Protein AF-A0A932YQT4-F1 (afdb_monomer_lite)

pLDDT: mean 88.15, std 13.04, range [39.62, 98.19]

Radius of gyration: 16.43 Å; chains: 1; bounding box: 42×43×43 Å

Foldseek 3Di:
DAEDEVLVLCVQLPPQPDPVSSVVSVVVCVVPHPYYQDQDPQLVVLLVVVCVVCPPLQPPADPSLSSVLSSLLVCQVVVDKDKALCVSNPDCVFKPFDDWDWDDDPVDIRIITITHGDPPDVVSVVVVVVDPDPPD

Secondary structure (DSSP, 8-state):
--EE-HHHHHHHHTT-SSHHHHHHHHHHHHHH--EE----HHHHHHHHHHHHHHGGGGTT--HHHHHHHHHHHHTGGGT--EEES-GGGS-TTTEEEEEEEEEEETTEEEEEEEEEE-S--HHHHHHHHHS-----

Structure (mmCIF, N/CA/C/O backbone):
data_AF-A0A932YQT4-F1
#
_entry.id   AF-A0A932YQT4-F1
#
loop_
_atom_site.group_PDB
_a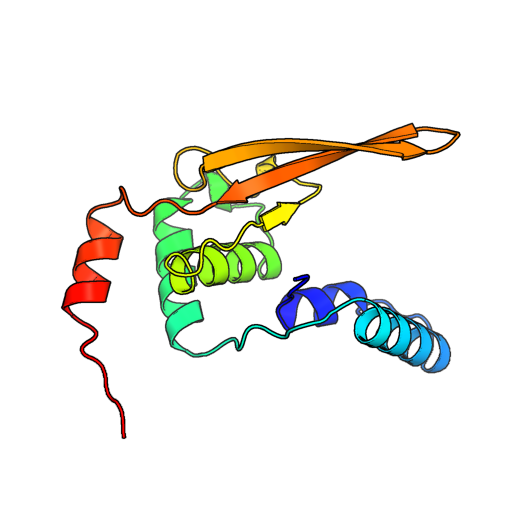tom_site.id
_atom_site.type_symbol
_atom_site.label_atom_id
_atom_site.label_alt_id
_atom_site.label_comp_id
_atom_site.label_asym_id
_atom_site.label_entity_id
_atom_site.label_seq_id
_atom_site.pdbx_PDB_ins_code
_atom_site.Cartn_x
_atom_site.Cartn_y
_atom_site.Cartn_z
_atom_site.occupancy
_atom_site.B_iso_or_equiv
_atom_site.auth_seq_id
_atom_site.auth_comp_id
_atom_site.auth_asym_id
_atom_site.auth_atom_id
_atom_site.pdbx_PDB_model_num
ATOM 1 N N . MET A 1 1 ? -11.708 -9.767 -5.129 1.00 87.06 1 MET A N 1
ATOM 2 C CA . MET A 1 1 ? -11.123 -10.161 -3.844 1.00 87.06 1 MET A CA 1
ATOM 3 C C . MET A 1 1 ? -10.432 -8.955 -3.235 1.00 87.06 1 MET A C 1
ATOM 5 O O . MET A 1 1 ? -9.668 -8.328 -3.964 1.00 87.06 1 MET A O 1
ATOM 9 N N . LEU A 1 2 ? -10.705 -8.598 -1.980 1.00 94.06 2 LEU A N 1
ATOM 10 C CA . LEU A 1 2 ? -10.005 -7.508 -1.291 1.00 94.06 2 LEU A CA 1
ATOM 11 C C . LEU A 1 2 ? -8.867 -8.067 -0.436 1.00 94.06 2 LEU A C 1
ATOM 13 O O . LEU A 1 2 ? -9.099 -8.876 0.462 1.00 94.06 2 LEU A O 1
ATOM 17 N N . ALA A 1 3 ? -7.647 -7.617 -0.715 1.00 95.25 3 ALA A N 1
ATOM 18 C CA . ALA A 1 3 ? -6.452 -8.036 -0.001 1.00 95.25 3 ALA A CA 1
ATOM 19 C C . ALA A 1 3 ? -5.743 -6.847 0.659 1.00 95.25 3 ALA A C 1
ATOM 21 O O . ALA A 1 3 ? -5.868 -5.712 0.198 1.00 95.25 3 ALA A O 1
ATOM 22 N N . THR A 1 4 ? -4.988 -7.116 1.721 1.00 95.88 4 THR A N 1
ATOM 23 C CA . THR A 1 4 ? -4.144 -6.126 2.409 1.00 95.88 4 THR A CA 1
ATOM 24 C C . THR A 1 4 ? -2.820 -6.750 2.846 1.00 95.88 4 THR A C 1
ATOM 26 O O . THR A 1 4 ? -2.664 -7.968 2.815 1.00 95.88 4 THR A O 1
ATOM 29 N N . ILE A 1 5 ? -1.890 -5.907 3.285 1.00 95.81 5 ILE A N 1
ATOM 30 C CA . ILE A 1 5 ? -0.662 -6.284 3.998 1.00 95.81 5 ILE A CA 1
ATOM 31 C C . ILE A 1 5 ? -0.756 -5.887 5.477 1.00 95.81 5 ILE A C 1
ATOM 33 O O . ILE A 1 5 ? -1.597 -5.050 5.838 1.00 95.81 5 ILE A O 1
ATOM 37 N N . ASP A 1 6 ? 0.113 -6.438 6.326 1.00 94.94 6 ASP A N 1
ATOM 38 C CA . ASP A 1 6 ? 0.111 -6.153 7.763 1.00 94.94 6 ASP A CA 1
ATOM 39 C C . ASP A 1 6 ? 0.523 -4.705 8.044 1.00 94.94 6 ASP A C 1
ATOM 41 O O . ASP A 1 6 ? -0.040 -4.081 8.946 1.00 94.94 6 ASP A O 1
ATOM 45 N N . ALA A 1 7 ? 1.420 -4.120 7.239 1.00 94.31 7 ALA A N 1
ATOM 46 C CA . ALA A 1 7 ? 1.810 -2.714 7.383 1.00 94.31 7 ALA A CA 1
ATOM 47 C C . ALA A 1 7 ? 0.609 -1.744 7.300 1.00 94.31 7 ALA A C 1
ATOM 49 O O . ALA A 1 7 ? 0.494 -0.822 8.112 1.00 94.31 7 ALA A O 1
ATOM 50 N N . VAL A 1 8 ? -0.339 -1.990 6.386 1.00 94.94 8 VAL A N 1
ATOM 51 C CA . VAL A 1 8 ? -1.570 -1.186 6.254 1.00 94.94 8 VAL A CA 1
ATOM 52 C C . VAL A 1 8 ? -2.482 -1.370 7.461 1.00 94.94 8 VAL A C 1
ATOM 54 O O . VAL A 1 8 ? -3.064 -0.404 7.957 1.00 94.94 8 VAL A O 1
ATOM 57 N N . ILE A 1 9 ? -2.597 -2.596 7.972 1.00 95.19 9 ILE A N 1
ATOM 58 C CA . ILE A 1 9 ? -3.397 -2.874 9.169 1.00 95.19 9 ILE A CA 1
ATOM 59 C C . ILE A 1 9 ? -2.788 -2.163 10.372 1.00 95.19 9 ILE A C 1
ATOM 61 O O . ILE A 1 9 ? -3.513 -1.512 11.124 1.00 95.19 9 ILE A O 1
ATOM 65 N N . LEU A 1 10 ? -1.467 -2.252 10.541 1.00 95.25 10 LEU A N 1
ATOM 66 C CA . LEU A 1 10 ? -0.733 -1.573 11.601 1.00 95.25 10 LEU A CA 1
ATOM 67 C C . LEU A 1 10 ? -0.990 -0.064 11.544 1.00 95.25 10 LEU A C 1
ATOM 69 O O . LEU A 1 10 ? -1.330 0.540 12.558 1.00 95.25 10 LEU A O 1
ATOM 73 N N . GLU A 1 11 ? -0.892 0.537 10.360 1.00 93.94 11 GLU A N 1
ATOM 74 C CA . GLU A 1 11 ? -1.205 1.946 10.140 1.00 93.94 11 GLU A CA 1
ATOM 75 C C . GLU A 1 11 ? -2.664 2.295 10.444 1.00 93.94 11 GLU A C 1
ATOM 77 O O . GLU A 1 11 ? -2.934 3.323 11.060 1.00 93.94 11 GLU A O 1
ATOM 82 N N . PHE A 1 12 ? -3.612 1.438 10.083 1.00 94.56 12 PHE A N 1
ATOM 83 C CA . PHE A 1 12 ? -5.018 1.671 10.383 1.00 94.56 12 PHE A CA 1
ATOM 84 C C . PHE A 1 12 ? -5.306 1.617 11.890 1.00 94.56 12 PHE A C 1
ATOM 86 O O . PHE A 1 12 ? -6.054 2.447 12.425 1.00 94.56 12 PHE A O 1
ATOM 93 N N . ILE A 1 13 ? -4.724 0.644 12.596 1.00 96.06 13 ILE A N 1
ATOM 94 C CA . ILE A 1 13 ? -4.969 0.444 14.027 1.00 96.06 13 ILE A CA 1
ATOM 95 C C . ILE A 1 13 ? -4.124 1.363 14.914 1.00 96.06 13 ILE A C 1
ATOM 97 O O . ILE A 1 13 ? -4.556 1.648 16.038 1.00 96.06 13 ILE A O 1
ATOM 101 N N . LYS A 1 14 ? -2.979 1.876 14.428 1.00 94.12 14 LYS A N 1
ATOM 102 C CA . LYS A 1 14 ? -2.154 2.835 15.181 1.00 94.12 14 LYS A CA 1
ATOM 103 C C . LYS A 1 14 ? -2.984 4.070 15.548 1.00 94.12 14 LYS A C 1
ATOM 105 O O . LYS A 1 14 ? -3.911 4.472 14.843 1.00 94.12 14 LYS A O 1
ATOM 110 N N . GLY A 1 15 ? -2.698 4.640 16.717 1.00 91.81 15 GLY A N 1
ATOM 111 C CA . GLY A 1 15 ? -3.457 5.774 17.254 1.00 91.81 15 GLY A CA 1
ATOM 112 C C . GLY A 1 15 ? -4.836 5.420 17.826 1.00 91.81 15 GLY A C 1
ATOM 113 O O . GLY A 1 15 ? -5.646 6.316 18.055 1.00 91.81 15 GLY A O 1
ATOM 114 N N . ALA A 1 16 ? -5.142 4.138 18.062 1.00 96.69 16 ALA A N 1
ATOM 115 C CA . ALA A 1 16 ? -6.304 3.768 18.867 1.00 96.69 16 ALA A CA 1
ATOM 116 C C . ALA A 1 16 ? -6.175 4.350 20.288 1.00 96.69 16 ALA A C 1
ATOM 118 O O . ALA A 1 16 ? -5.186 4.116 20.975 1.00 96.69 16 ALA A O 1
ATOM 119 N N . GLN A 1 17 ? -7.190 5.097 20.729 1.00 96.44 17 GLN A N 1
ATOM 120 C CA . GLN A 1 17 ? -7.183 5.801 22.021 1.00 96.44 17 GLN A CA 1
ATOM 121 C C . GLN A 1 17 ? -7.409 4.874 23.225 1.00 96.44 17 GLN A C 1
ATOM 123 O O . GLN A 1 17 ? -7.189 5.271 24.365 1.00 96.44 17 GLN A O 1
ATOM 128 N N . SER A 1 18 ? -7.881 3.648 22.986 1.00 97.75 18 SER A N 1
ATOM 129 C CA . SER A 1 18 ? -8.152 2.655 24.022 1.00 97.75 18 SER A CA 1
ATOM 130 C C . SER A 1 18 ? -8.055 1.234 23.468 1.00 97.75 18 SER A C 1
ATOM 132 O O . SER A 1 18 ? -8.140 1.008 22.257 1.00 97.75 18 SER A O 1
ATOM 134 N N . ASN A 1 19 ? -7.945 0.255 24.369 1.00 97.69 19 ASN A N 1
ATOM 135 C CA . ASN A 1 19 ? -7.985 -1.165 24.012 1.00 97.69 19 ASN A CA 1
ATOM 136 C C . ASN A 1 19 ? -9.317 -1.573 23.366 1.00 97.69 19 ASN A C 1
ATOM 138 O O . ASN A 1 19 ? -9.340 -2.454 22.510 1.00 97.69 19 ASN A O 1
ATOM 142 N N . GLU A 1 20 ? -10.424 -0.935 23.750 1.00 98.19 20 GLU A N 1
ATOM 143 C CA . GLU A 1 20 ? -11.731 -1.173 23.136 1.00 98.19 20 GLU A CA 1
ATOM 144 C C . GLU A 1 20 ? -11.753 -0.683 21.684 1.00 98.19 20 GLU A C 1
ATOM 146 O O . GLU A 1 20 ? -12.079 -1.456 20.784 1.00 98.19 20 GLU A O 1
ATOM 151 N N . LYS A 1 21 ? -11.269 0.540 21.420 1.00 97.56 21 LYS A N 1
ATOM 152 C CA . LYS A 1 21 ? -11.149 1.061 20.049 1.00 97.56 21 LYS A CA 1
ATOM 153 C C . LYS A 1 21 ? -10.184 0.249 19.195 1.00 97.56 21 LYS A C 1
ATOM 155 O O . LYS A 1 21 ? -10.435 0.055 18.008 1.00 97.56 21 LYS A O 1
ATOM 160 N N . LEU A 1 22 ? -9.106 -0.262 19.786 1.00 97.94 22 LEU A N 1
ATOM 161 C CA . LEU A 1 22 ? -8.197 -1.176 19.101 1.00 97.94 22 LEU A CA 1
ATOM 162 C C . LEU A 1 22 ? -8.917 -2.465 18.668 1.00 97.94 22 LEU A C 1
ATOM 164 O O . LEU A 1 22 ? -8.762 -2.891 17.525 1.00 97.94 22 LEU A O 1
ATOM 168 N N . LYS A 1 23 ? -9.727 -3.067 19.552 1.00 97.81 23 LYS A N 1
ATOM 169 C CA . LYS A 1 23 ? -10.528 -4.264 19.237 1.00 97.81 23 LYS A CA 1
ATOM 170 C C . LYS A 1 23 ? -11.569 -3.991 18.153 1.00 97.81 23 LYS A C 1
ATOM 172 O O . LYS A 1 23 ? -11.689 -4.789 17.229 1.00 97.81 23 LYS A O 1
ATOM 177 N N . GLU A 1 24 ? -12.281 -2.866 18.232 1.00 97.62 24 GLU A N 1
ATOM 178 C CA . GLU A 1 24 ? -13.240 -2.454 17.199 1.00 97.62 24 GLU A CA 1
ATOM 179 C C . GLU A 1 24 ? -12.570 -2.331 15.824 1.00 97.62 24 GLU A C 1
ATOM 181 O O . GLU A 1 24 ? -13.063 -2.893 14.847 1.00 97.62 24 GLU A O 1
ATOM 186 N N . LYS A 1 25 ? -11.419 -1.646 15.749 1.00 97.56 25 LYS A N 1
ATOM 187 C CA . LYS A 1 25 ? -10.670 -1.490 14.496 1.00 97.56 25 LYS A CA 1
ATOM 188 C C . LYS A 1 25 ? -10.201 -2.834 13.929 1.00 97.56 25 LYS A C 1
ATOM 190 O O . LYS A 1 25 ? -10.337 -3.052 12.731 1.00 97.56 25 LYS A O 1
ATOM 195 N N . LYS A 1 26 ? -9.681 -3.741 14.765 1.00 96.88 26 LYS A N 1
ATOM 196 C CA . LYS A 1 26 ? -9.279 -5.089 14.320 1.00 96.88 26 LYS A CA 1
ATOM 197 C C . LYS A 1 26 ? -10.461 -5.875 13.752 1.00 96.88 26 LYS A C 1
ATOM 199 O O . LYS A 1 26 ? -10.373 -6.376 12.637 1.00 96.88 26 LYS A O 1
ATOM 204 N N . LYS A 1 27 ? -11.589 -5.886 14.467 1.00 97.31 27 LYS A N 1
ATOM 205 C CA . LYS A 1 27 ? -12.815 -6.558 14.020 1.00 97.31 27 LYS A CA 1
ATOM 206 C C . LYS A 1 27 ? -13.326 -6.002 12.689 1.00 97.31 27 LYS A C 1
ATOM 208 O O . LYS A 1 27 ? -13.783 -6.760 11.846 1.00 97.31 27 LYS A O 1
ATOM 213 N N . PHE A 1 28 ? -13.242 -4.687 12.490 1.00 96.94 28 PHE A N 1
ATOM 214 C CA . PHE A 1 28 ? -13.615 -4.059 11.223 1.00 96.94 28 PHE A CA 1
ATOM 215 C C . PHE A 1 28 ? -12.753 -4.556 10.052 1.00 96.94 28 PHE A C 1
ATOM 217 O O . PHE A 1 28 ? -13.291 -4.870 8.994 1.00 96.94 28 PHE A O 1
ATOM 224 N N . VAL A 1 29 ? -11.434 -4.670 10.245 1.00 95.75 29 VAL A N 1
ATOM 225 C CA . VAL A 1 29 ? -10.517 -5.215 9.228 1.00 95.75 29 VAL A CA 1
ATOM 226 C C . VAL A 1 29 ? -10.889 -6.660 8.886 1.00 95.75 29 VAL A C 1
ATOM 228 O O . VAL A 1 29 ? -11.067 -6.975 7.714 1.00 95.75 29 VAL A O 1
ATOM 231 N N . GLU A 1 30 ? -11.084 -7.510 9.896 1.00 94.88 30 GLU A N 1
ATOM 232 C CA . GLU A 1 30 ? -11.451 -8.929 9.728 1.00 94.88 30 GLU A CA 1
ATOM 233 C C . GLU A 1 30 ? -12.783 -9.134 8.985 1.00 94.88 30 GLU A C 1
ATOM 235 O O . GLU A 1 30 ? -12.991 -10.168 8.360 1.00 94.88 30 GLU A O 1
ATOM 240 N N . GLN A 1 31 ? -13.699 -8.163 9.042 1.00 96.50 31 GLN A N 1
ATOM 241 C CA . GLN A 1 31 ? -14.994 -8.231 8.353 1.00 96.50 31 GLN A CA 1
ATOM 242 C C . GLN A 1 31 ? -14.929 -7.870 6.865 1.00 96.50 31 GLN A C 1
ATOM 244 O O . GLN A 1 31 ? -15.865 -8.177 6.130 1.00 96.50 31 GLN A O 1
ATOM 249 N N . ILE A 1 32 ? -13.883 -7.162 6.439 1.00 95.88 32 ILE A N 1
ATOM 250 C CA . ILE A 1 32 ? -13.798 -6.546 5.107 1.00 95.88 32 ILE A CA 1
ATOM 251 C C . ILE A 1 32 ? -12.700 -7.188 4.263 1.00 95.88 32 ILE A C 1
ATOM 253 O O . ILE A 1 32 ? -12.854 -7.324 3.051 1.00 95.88 32 ILE A O 1
ATOM 257 N N . ILE A 1 33 ? -11.583 -7.549 4.889 1.00 95.81 33 ILE A N 1
ATOM 258 C CA . ILE A 1 33 ? -10.430 -8.127 4.211 1.00 95.81 33 ILE A CA 1
ATOM 259 C C . ILE A 1 33 ? -10.660 -9.618 3.991 1.00 95.81 33 ILE A C 1
ATOM 261 O O . ILE A 1 33 ? -10.901 -10.371 4.929 1.00 95.81 33 ILE A O 1
ATOM 265 N N . GLU A 1 34 ? -10.535 -10.048 2.739 1.00 95.69 34 GLU A N 1
ATOM 266 C CA . GLU A 1 34 ? -10.721 -11.445 2.341 1.00 95.69 34 GLU A CA 1
ATOM 267 C C . GLU A 1 34 ? -9.389 -12.204 2.272 1.00 95.69 34 GLU A C 1
ATOM 269 O O . GLU A 1 34 ? -9.368 -13.431 2.330 1.00 95.69 34 GLU A O 1
ATOM 274 N N . SER A 1 35 ? -8.267 -11.492 2.123 1.00 94.50 35 SER A N 1
ATOM 275 C CA . SER A 1 35 ? -6.943 -12.097 1.982 1.00 94.50 35 SER A CA 1
ATOM 276 C C . SER A 1 35 ? -5.830 -11.215 2.551 1.00 94.50 35 SER A C 1
ATOM 278 O O . SER A 1 35 ? -5.875 -9.988 2.465 1.00 94.50 35 SER A O 1
ATOM 280 N N . TYR A 1 36 ? -4.803 -11.858 3.100 1.00 94.50 36 TYR A N 1
ATOM 281 C CA . TYR A 1 36 ? -3.605 -11.211 3.626 1.00 94.50 36 TYR A CA 1
ATOM 282 C C . TYR A 1 36 ? -2.428 -11.5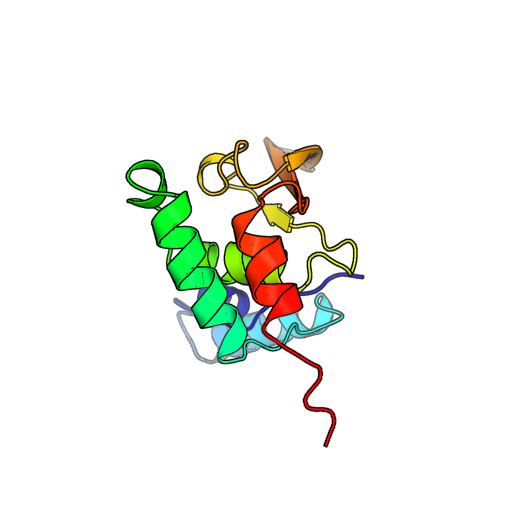82 2.729 1.00 94.50 36 TYR A C 1
ATOM 284 O O . TYR A 1 36 ? -2.128 -12.763 2.540 1.00 94.50 36 TYR A O 1
ATOM 292 N N . LEU A 1 37 ? -1.776 -10.578 2.152 1.00 94.12 37 LEU A N 1
ATOM 293 C CA . LEU A 1 37 ? -0.567 -10.762 1.361 1.00 94.12 37 LEU A CA 1
ATOM 294 C C . LEU A 1 37 ? 0.619 -10.846 2.317 1.00 94.12 37 LEU A C 1
ATOM 296 O O . LEU A 1 37 ? 0.869 -9.920 3.084 1.00 94.12 37 LEU A O 1
ATOM 300 N N . HIS A 1 38 ? 1.341 -11.964 2.277 1.00 89.62 38 HIS A N 1
ATOM 301 C CA . HIS A 1 38 ? 2.463 -12.181 3.179 1.00 89.62 38 HIS A CA 1
ATOM 302 C C . HIS A 1 38 ? 3.650 -11.288 2.801 1.00 89.62 38 HIS A C 1
ATOM 304 O O . HIS A 1 38 ? 4.094 -11.311 1.650 1.00 89.62 38 HIS A O 1
ATOM 310 N N . GLU A 1 39 ? 4.155 -10.536 3.781 1.00 86.25 39 GLU A N 1
ATOM 311 C CA . GLU A 1 39 ? 5.333 -9.673 3.685 1.00 86.25 39 GLU A CA 1
ATOM 312 C C . GLU A 1 39 ? 6.601 -10.457 4.059 1.00 86.25 39 GLU A C 1
ATOM 314 O O . GLU A 1 39 ? 6.976 -10.546 5.228 1.00 86.25 39 GLU A O 1
ATOM 319 N N . ASP A 1 40 ? 7.270 -11.055 3.069 1.00 87.81 40 ASP A N 1
ATOM 320 C CA . ASP A 1 40 ? 8.533 -11.771 3.279 1.00 87.81 40 ASP A CA 1
ATOM 321 C C . ASP A 1 40 ? 9.772 -10.896 2.982 1.00 87.81 40 ASP A C 1
ATOM 323 O O . ASP A 1 40 ? 9.693 -9.747 2.540 1.00 87.81 40 ASP A O 1
ATOM 327 N N . ARG A 1 41 ? 10.973 -11.450 3.205 1.00 89.00 41 ARG A N 1
ATOM 328 C CA . ARG A 1 41 ? 12.244 -10.748 2.928 1.00 89.00 41 ARG A CA 1
ATOM 329 C C . ARG A 1 41 ? 12.404 -10.329 1.460 1.00 89.00 41 ARG A C 1
ATOM 331 O O . ARG A 1 41 ? 13.172 -9.405 1.178 1.00 89.00 41 ARG A O 1
ATOM 338 N N . LYS A 1 42 ? 11.719 -10.988 0.521 1.00 90.56 42 LYS A N 1
ATOM 339 C CA . LYS A 1 42 ? 11.793 -10.639 -0.900 1.00 90.56 42 LYS A CA 1
ATOM 340 C C . LYS A 1 42 ? 11.063 -9.329 -1.154 1.00 90.56 42 LYS A C 1
ATOM 342 O O . LYS A 1 42 ? 11.607 -8.498 -1.874 1.00 90.56 42 LYS A O 1
ATOM 347 N N . ILE A 1 43 ? 9.926 -9.080 -0.501 1.00 93.50 43 ILE A N 1
ATOM 348 C CA . ILE A 1 43 ? 9.234 -7.782 -0.597 1.00 93.50 43 ILE A CA 1
ATOM 349 C C . ILE A 1 43 ? 10.149 -6.638 -0.156 1.00 93.50 43 ILE A C 1
ATOM 351 O O . ILE A 1 43 ? 10.230 -5.627 -0.845 1.00 93.50 43 ILE A O 1
ATOM 355 N N . PHE A 1 44 ? 10.941 -6.810 0.904 1.00 92.75 44 PHE A N 1
ATOM 356 C CA . PHE A 1 44 ? 11.915 -5.783 1.298 1.00 92.75 44 PHE A CA 1
ATOM 357 C C . PHE A 1 44 ? 13.010 -5.555 0.248 1.00 92.75 44 PHE A C 1
ATOM 359 O O . PHE A 1 44 ? 13.447 -4.424 0.058 1.00 92.75 44 PHE A O 1
ATOM 366 N N . SER A 1 45 ? 13.413 -6.591 -0.492 1.00 92.75 45 SER A N 1
ATOM 367 C CA . SER A 1 45 ? 14.342 -6.429 -1.621 1.00 92.75 45 SER A CA 1
ATOM 368 C C . SER A 1 45 ? 13.718 -5.597 -2.748 1.00 92.75 45 SER A C 1
ATOM 370 O O . SER A 1 45 ? 14.391 -4.752 -3.335 1.00 92.75 45 SER A O 1
ATOM 372 N N . TYR A 1 46 ? 12.421 -5.779 -3.010 1.00 92.75 46 TYR A N 1
ATOM 373 C CA . TYR A 1 46 ? 11.660 -4.914 -3.913 1.00 92.75 46 TYR A CA 1
ATOM 374 C C . TYR A 1 46 ? 11.505 -3.490 -3.366 1.00 92.75 46 TYR A C 1
ATOM 376 O O . TYR A 1 46 ? 11.577 -2.545 -4.143 1.00 92.75 46 TYR A O 1
ATOM 384 N N . ALA A 1 47 ? 11.364 -3.309 -2.050 1.00 92.94 47 ALA A N 1
ATOM 385 C CA . ALA A 1 47 ? 11.278 -1.986 -1.433 1.00 92.94 47 ALA A CA 1
ATOM 386 C C . ALA A 1 47 ? 12.577 -1.186 -1.601 1.00 92.94 47 ALA A C 1
ATOM 388 O O . ALA A 1 47 ? 12.519 -0.017 -1.971 1.00 92.94 47 ALA A O 1
ATOM 389 N N . PHE A 1 48 ? 13.748 -1.808 -1.419 1.00 91.75 48 PHE A N 1
ATOM 390 C CA . PHE A 1 48 ? 15.030 -1.142 -1.689 1.00 91.75 48 PHE A CA 1
ATOM 391 C C . PHE A 1 48 ? 15.164 -0.718 -3.155 1.00 91.75 48 PHE A C 1
ATOM 393 O O . PHE A 1 48 ? 15.548 0.415 -3.429 1.00 91.75 48 PHE A O 1
ATOM 400 N N . LYS A 1 49 ? 14.758 -1.575 -4.097 1.00 90.50 49 LYS A N 1
ATOM 401 C CA . LYS A 1 49 ? 14.698 -1.200 -5.518 1.00 90.50 49 LYS A CA 1
ATOM 402 C C . LYS A 1 49 ? 13.723 -0.061 -5.771 1.00 90.50 49 LYS A C 1
ATOM 404 O O . LYS A 1 49 ? 14.007 0.841 -6.547 1.00 90.50 49 LYS A O 1
ATOM 409 N N . LEU A 1 50 ? 12.572 -0.083 -5.107 1.00 92.06 50 LEU A N 1
ATOM 410 C CA . LEU A 1 50 ? 11.584 0.972 -5.252 1.00 92.06 50 LEU A CA 1
ATOM 411 C C . LEU A 1 50 ? 12.136 2.317 -4.773 1.00 92.06 50 LEU A C 1
ATOM 413 O O . LEU A 1 50 ? 11.887 3.323 -5.425 1.00 92.06 50 LEU A O 1
ATOM 417 N N . VAL A 1 51 ? 12.946 2.336 -3.709 1.00 91.44 51 VAL A N 1
ATOM 418 C CA . VAL A 1 51 ? 13.683 3.533 -3.270 1.00 91.44 51 VAL A CA 1
ATOM 419 C C . VAL A 1 51 ? 14.636 4.031 -4.364 1.00 91.44 51 VAL A C 1
ATOM 421 O O . VAL A 1 51 ? 14.643 5.224 -4.669 1.00 91.44 51 VAL A O 1
ATOM 424 N N . GLU A 1 52 ? 15.391 3.135 -5.007 1.00 90.50 52 GLU A N 1
ATOM 425 C CA . GLU A 1 52 ? 16.283 3.485 -6.127 1.00 90.50 52 GLU A CA 1
ATOM 426 C C . GLU A 1 52 ? 15.519 4.031 -7.343 1.00 90.50 52 GLU A C 1
ATOM 428 O O . GLU A 1 52 ? 15.996 4.943 -8.024 1.00 90.50 52 GLU A O 1
ATOM 433 N N . MET A 1 53 ? 14.323 3.497 -7.606 1.00 90.44 53 MET A N 1
ATOM 434 C CA . MET A 1 53 ? 13.457 3.922 -8.706 1.00 90.44 53 MET A CA 1
ATOM 435 C C . MET A 1 53 ? 12.756 5.255 -8.414 1.00 90.44 53 MET A C 1
ATOM 437 O O . MET A 1 53 ? 12.669 6.098 -9.305 1.00 90.44 53 MET A O 1
ATOM 441 N N . TYR A 1 54 ? 12.279 5.456 -7.182 1.00 90.38 54 TYR A N 1
ATOM 442 C CA . TYR A 1 54 ? 11.583 6.670 -6.744 1.00 90.38 54 TYR A CA 1
ATOM 443 C C . TYR A 1 54 ? 12.518 7.881 -6.707 1.00 90.38 54 TYR A C 1
ATOM 445 O O . TYR A 1 54 ? 12.096 8.991 -7.029 1.00 90.38 54 TYR A O 1
ATOM 453 N N . LYS A 1 55 ? 13.794 7.692 -6.339 1.00 86.62 55 LYS A N 1
ATOM 454 C CA . LYS A 1 55 ? 14.774 8.785 -6.202 1.00 86.62 55 LYS A CA 1
ATOM 455 C C . LYS A 1 55 ? 14.184 9.947 -5.380 1.00 86.62 55 LYS A C 1
ATOM 457 O O . LYS A 1 55 ? 13.608 9.725 -4.317 1.00 86.62 55 LYS A O 1
ATOM 462 N N . GLU A 1 56 ? 14.298 11.179 -5.877 1.00 81.25 56 GLU A N 1
ATOM 463 C CA . GLU A 1 56 ? 13.771 12.389 -5.232 1.00 81.25 56 GLU A CA 1
ATOM 464 C C . GLU A 1 56 ? 12.243 12.367 -5.052 1.00 81.25 56 GLU A C 1
ATOM 466 O O . GLU A 1 56 ? 11.738 12.940 -4.085 1.00 81.25 56 GLU A O 1
ATOM 471 N N . GLU A 1 57 ? 11.497 11.672 -5.920 1.00 80.94 57 GLU A N 1
ATOM 472 C CA . GLU A 1 57 ? 10.032 11.559 -5.813 1.00 80.94 57 GLU A CA 1
ATOM 473 C C . GLU A 1 57 ? 9.609 10.751 -4.574 1.00 80.94 57 GLU A C 1
ATOM 475 O O . GLU A 1 57 ? 8.495 10.900 -4.080 1.00 80.94 57 GLU A O 1
ATOM 480 N N . GLY A 1 58 ? 10.515 9.943 -4.010 1.00 80.88 58 GLY A N 1
ATOM 481 C CA . GLY A 1 58 ? 10.243 9.113 -2.837 1.00 80.88 58 GLY A CA 1
ATOM 482 C C . GLY A 1 58 ? 10.404 9.797 -1.486 1.00 80.88 58 GLY A C 1
ATOM 483 O O . GLY A 1 58 ? 10.104 9.183 -0.465 1.00 80.88 58 GLY A O 1
ATOM 484 N N . LYS A 1 59 ? 10.871 11.050 -1.437 1.00 82.94 59 LYS A N 1
ATOM 485 C CA . LYS A 1 59 ? 11.270 11.707 -0.179 1.00 82.94 59 LYS A CA 1
ATOM 486 C C . LYS A 1 59 ? 10.151 11.795 0.868 1.00 82.94 59 LYS A C 1
ATOM 488 O O . LYS A 1 59 ? 10.434 11.763 2.064 1.00 82.94 59 LYS A O 1
ATOM 493 N N . SER A 1 60 ? 8.904 11.954 0.434 1.00 86.50 60 SER A N 1
ATOM 494 C CA . SER A 1 60 ? 7.731 12.093 1.310 1.00 86.50 60 SER A CA 1
ATOM 495 C C . SER A 1 60 ? 6.906 10.816 1.452 1.00 86.50 60 SER A C 1
ATOM 497 O O . SER A 1 60 ? 5.907 10.825 2.168 1.00 86.50 60 SER A O 1
ATOM 499 N N . VAL A 1 61 ? 7.295 9.738 0.771 1.00 90.69 61 VAL A N 1
ATOM 500 C CA . VAL A 1 61 ? 6.520 8.498 0.722 1.00 90.69 61 VAL A CA 1
ATOM 501 C C . VAL A 1 61 ? 6.673 7.762 2.048 1.00 90.69 61 VAL A C 1
ATOM 503 O O . VAL A 1 61 ? 7.777 7.621 2.582 1.00 90.69 61 VAL A O 1
ATOM 506 N N . SER A 1 62 ? 5.553 7.316 2.617 1.00 92.62 62 SER A N 1
ATOM 507 C CA . SER A 1 62 ? 5.578 6.603 3.889 1.00 92.62 62 SER A CA 1
ATOM 508 C C . SER A 1 62 ? 6.222 5.221 3.734 1.00 92.62 62 SER A C 1
ATOM 510 O O . SER A 1 62 ? 6.205 4.618 2.661 1.00 92.62 62 SER A O 1
ATOM 512 N N . MET A 1 63 ? 6.762 4.668 4.826 1.00 92.31 63 MET A N 1
ATOM 513 C CA . MET A 1 63 ? 7.276 3.293 4.804 1.00 92.31 63 MET A CA 1
ATOM 514 C C . MET A 1 63 ? 6.179 2.290 4.405 1.00 92.31 63 MET A C 1
ATOM 516 O O . MET A 1 63 ? 6.455 1.350 3.666 1.00 92.31 63 MET A O 1
ATOM 520 N N . THR A 1 64 ? 4.931 2.507 4.841 1.00 94.19 64 THR A N 1
ATOM 521 C CA . THR A 1 64 ? 3.789 1.669 4.445 1.00 94.19 64 THR A CA 1
ATOM 522 C C . THR A 1 64 ? 3.578 1.701 2.934 1.00 94.19 64 THR A C 1
ATOM 524 O O . THR A 1 64 ? 3.392 0.650 2.326 1.00 94.19 64 THR A O 1
ATOM 527 N N . ASP A 1 65 ? 3.650 2.883 2.316 1.00 94.00 65 ASP A N 1
ATOM 528 C CA . ASP A 1 65 ? 3.455 3.046 0.872 1.00 94.00 65 ASP A CA 1
ATOM 529 C C . ASP A 1 65 ? 4.608 2.433 0.066 1.00 94.00 65 ASP A C 1
ATOM 531 O O . ASP A 1 65 ? 4.366 1.805 -0.967 1.00 94.00 65 ASP A O 1
ATOM 535 N N . PHE A 1 66 ? 5.847 2.503 0.571 1.00 93.44 66 PHE A N 1
ATOM 536 C CA . PHE A 1 66 ? 6.974 1.765 -0.012 1.00 93.44 66 PHE A CA 1
ATOM 537 C C . PHE A 1 66 ? 6.745 0.253 0.020 1.00 93.44 66 PHE A C 1
ATOM 539 O O . PHE A 1 66 ? 6.966 -0.422 -0.986 1.00 93.44 66 PHE A O 1
ATOM 546 N N . ILE A 1 67 ? 6.281 -0.290 1.149 1.00 95.38 67 ILE A N 1
ATOM 547 C CA . ILE A 1 67 ? 6.017 -1.728 1.260 1.00 95.38 67 ILE A CA 1
ATOM 548 C C . ILE A 1 67 ? 4.815 -2.131 0.391 1.00 95.38 67 ILE A C 1
ATOM 550 O O . ILE A 1 67 ? 4.856 -3.178 -0.256 1.00 95.38 67 ILE A O 1
ATOM 554 N N . LEU A 1 68 ? 3.782 -1.289 0.283 1.00 95.62 68 LEU A N 1
ATOM 555 C CA . LEU A 1 68 ? 2.661 -1.488 -0.642 1.00 95.62 68 LEU A CA 1
ATOM 556 C C . LEU A 1 68 ? 3.122 -1.532 -2.101 1.00 95.62 68 LEU A C 1
ATOM 558 O O . LEU A 1 68 ? 2.769 -2.462 -2.829 1.00 95.62 68 LEU A O 1
ATOM 562 N N . GLY A 1 69 ? 3.929 -0.558 -2.526 1.00 95.31 69 GLY A N 1
ATOM 563 C CA . GLY A 1 69 ? 4.491 -0.520 -3.874 1.00 95.31 69 GLY A CA 1
ATOM 564 C C . GLY A 1 69 ? 5.361 -1.745 -4.158 1.00 95.31 69 GLY A C 1
ATOM 565 O O . GLY A 1 69 ? 5.200 -2.396 -5.189 1.00 95.31 69 GLY A O 1
ATOM 566 N N . ALA A 1 70 ? 6.215 -2.128 -3.208 1.00 95.50 70 ALA A N 1
ATOM 567 C CA . ALA A 1 70 ? 7.051 -3.321 -3.305 1.00 95.50 70 ALA A CA 1
ATOM 568 C C . ALA A 1 70 ? 6.231 -4.618 -3.372 1.00 95.50 70 ALA A C 1
ATOM 570 O O . ALA A 1 70 ? 6.546 -5.517 -4.150 1.00 95.50 70 ALA A O 1
ATOM 571 N N . THR A 1 71 ? 5.143 -4.703 -2.607 1.00 95.81 71 THR A N 1
ATOM 572 C CA . THR A 1 71 ? 4.194 -5.823 -2.647 1.00 95.81 71 THR A CA 1
ATOM 573 C C . THR A 1 71 ? 3.523 -5.914 -4.016 1.00 95.81 71 THR A C 1
ATOM 575 O O . THR A 1 71 ? 3.415 -7.003 -4.581 1.00 95.81 71 THR A O 1
ATOM 578 N N . LEU A 1 72 ? 3.126 -4.774 -4.593 1.00 94.88 72 LEU A N 1
ATOM 579 C CA . LEU A 1 72 ? 2.546 -4.709 -5.933 1.00 94.88 72 LEU A CA 1
ATOM 580 C C . LEU A 1 72 ? 3.544 -5.155 -7.012 1.00 94.88 72 LEU A C 1
ATOM 582 O O . LEU A 1 72 ? 3.160 -5.861 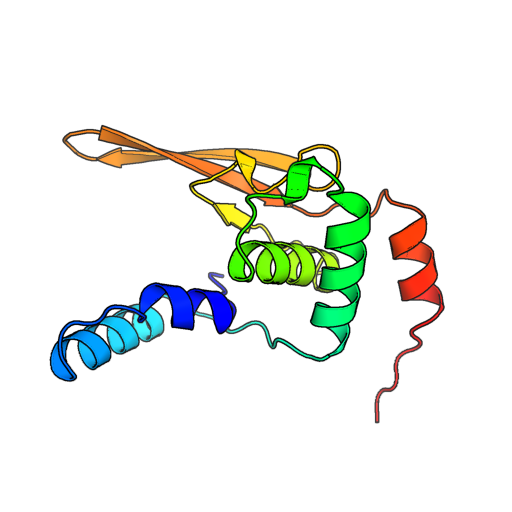-7.944 1.00 94.88 72 LEU A O 1
ATOM 586 N N . MET A 1 73 ? 4.823 -4.798 -6.865 1.00 93.81 73 MET A N 1
ATOM 587 C CA . MET A 1 73 ? 5.895 -5.293 -7.733 1.00 93.81 73 MET A CA 1
ATOM 588 C C . MET A 1 73 ? 6.124 -6.797 -7.564 1.00 93.81 73 MET A C 1
ATOM 590 O O . MET A 1 73 ? 6.280 -7.502 -8.556 1.00 93.81 73 MET A O 1
ATOM 594 N N . TYR A 1 74 ? 6.129 -7.311 -6.335 1.00 93.44 74 TYR A N 1
ATOM 595 C CA . TYR A 1 74 ? 6.381 -8.727 -6.068 1.00 93.44 74 TYR A CA 1
ATOM 596 C C . TYR A 1 74 ? 5.265 -9.626 -6.623 1.00 93.44 74 TYR A C 1
ATOM 598 O O . TYR A 1 74 ? 5.537 -10.594 -7.331 1.00 93.44 74 TYR A O 1
ATOM 606 N N . TYR A 1 75 ? 4.001 -9.264 -6.389 1.00 92.12 75 TYR A N 1
ATOM 607 C CA . TYR A 1 75 ? 2.829 -10.025 -6.842 1.00 92.12 75 TYR A CA 1
ATOM 608 C C . TYR A 1 75 ? 2.304 -9.599 -8.226 1.00 92.12 75 TYR A C 1
ATOM 610 O O . TYR A 1 75 ? 1.145 -9.850 -8.559 1.00 92.12 75 TYR A O 1
ATOM 618 N N . HIS A 1 76 ? 3.128 -8.966 -9.064 1.00 89.50 76 HIS A N 1
ATOM 619 C CA . HIS A 1 76 ? 2.685 -8.395 -10.343 1.00 89.50 76 HIS A CA 1
ATOM 620 C C . HIS A 1 76 ? 2.048 -9.413 -11.305 1.00 89.50 76 HIS A C 1
ATOM 622 O O . HIS A 1 76 ? 1.151 -9.068 -12.074 1.00 89.50 76 HIS A O 1
ATOM 628 N N . LYS A 1 77 ? 2.452 -10.688 -11.230 1.00 87.69 77 LYS A N 1
ATOM 629 C CA . LYS A 1 77 ? 1.895 -11.784 -12.047 1.00 87.69 77 LYS A CA 1
ATOM 630 C C . LYS A 1 77 ? 0.454 -12.147 -11.674 1.00 87.69 77 LYS A C 1
ATOM 632 O O . LYS A 1 77 ? -0.219 -12.830 -12.439 1.00 87.69 77 LYS A O 1
ATOM 637 N N . ASN A 1 78 ? -0.043 -11.665 -10.535 1.00 87.12 78 ASN A N 1
ATOM 638 C CA . ASN A 1 78 ? -1.365 -11.996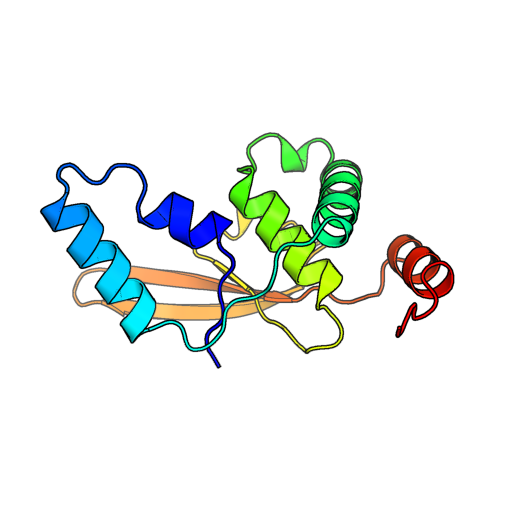 -10.007 1.00 87.12 78 ASN A CA 1
ATOM 639 C C . ASN A 1 78 ? -2.442 -10.973 -10.412 1.00 87.12 78 ASN A C 1
ATOM 641 O O . ASN A 1 78 ? -3.546 -11.017 -9.872 1.00 87.12 78 ASN A O 1
ATOM 645 N N . ASN A 1 79 ? -2.144 -10.050 -11.340 1.00 87.69 79 ASN A N 1
ATOM 646 C CA . ASN A 1 79 ? -3.038 -8.952 -11.738 1.00 87.69 79 ASN A CA 1
ATOM 647 C C . ASN A 1 79 ? -3.531 -8.116 -10.542 1.00 87.69 79 ASN A C 1
ATOM 649 O O . ASN A 1 79 ? -4.676 -7.660 -10.514 1.00 87.69 79 ASN A O 1
ATOM 653 N N . LEU A 1 80 ? -2.673 -7.944 -9.532 1.00 93.62 80 LEU A N 1
ATOM 654 C CA . LEU A 1 80 ? -2.999 -7.171 -8.343 1.00 93.62 80 LEU A CA 1
ATOM 655 C C . LEU A 1 80 ? -3.178 -5.692 -8.718 1.00 93.62 80 LEU A C 1
ATOM 657 O O . LEU A 1 80 ? -2.394 -5.130 -9.486 1.00 93.62 80 LEU A O 1
ATOM 661 N N . LEU A 1 81 ? -4.220 -5.072 -8.167 1.00 95.69 81 LEU A N 1
ATOM 662 C CA . LEU A 1 81 ? -4.504 -3.651 -8.324 1.00 95.69 81 LEU A CA 1
ATOM 663 C C . LEU A 1 81 ? -4.425 -2.971 -6.962 1.00 95.69 81 LEU A C 1
ATOM 665 O O . LEU A 1 81 ? -5.025 -3.434 -5.993 1.00 95.69 81 LEU A O 1
ATOM 669 N N . LEU A 1 82 ? -3.715 -1.852 -6.907 1.00 96.44 82 LEU A N 1
ATOM 670 C CA . LEU A 1 82 ? -3.666 -0.976 -5.748 1.00 96.44 82 LEU A CA 1
ATOM 671 C C . LEU A 1 82 ? -4.785 0.059 -5.843 1.00 96.44 82 LEU A C 1
ATOM 673 O O . LEU A 1 82 ? -4.909 0.746 -6.854 1.00 96.44 82 LEU A O 1
ATOM 677 N N . LEU A 1 83 ? -5.557 0.209 -4.770 1.00 96.19 83 LEU A N 1
ATOM 678 C CA . LEU A 1 83 ? -6.532 1.281 -4.596 1.00 96.19 83 LEU A CA 1
ATOM 679 C C . LEU A 1 83 ? -5.998 2.268 -3.551 1.00 96.19 83 LEU A C 1
ATOM 681 O O . LEU A 1 83 ? -5.812 1.888 -2.398 1.00 96.19 83 LEU A O 1
ATOM 685 N N . THR A 1 84 ? -5.781 3.529 -3.925 1.00 95.25 84 THR A N 1
ATOM 686 C CA . THR A 1 84 ? -5.238 4.551 -3.011 1.00 95.25 84 THR A CA 1
ATOM 687 C C . THR A 1 84 ? -5.966 5.887 -3.134 1.00 95.25 84 THR A C 1
ATOM 689 O O . THR A 1 84 ? -6.417 6.269 -4.213 1.00 95.25 84 THR A O 1
ATOM 692 N N . LYS A 1 85 ? -6.071 6.617 -2.017 1.00 93.62 85 LYS A N 1
ATOM 693 C CA . LYS A 1 85 ? -6.513 8.024 -1.997 1.00 93.62 85 LYS A CA 1
ATOM 694 C C . LYS A 1 85 ? -5.386 9.009 -2.304 1.00 93.62 85 LYS A C 1
ATOM 696 O O . LYS A 1 85 ? -5.681 10.160 -2.608 1.00 93.62 85 LYS A O 1
ATOM 701 N N . ASN A 1 86 ? -4.133 8.559 -2.236 1.00 92.38 86 ASN A N 1
ATOM 702 C CA . ASN A 1 86 ? -2.943 9.385 -2.403 1.00 92.38 86 ASN A CA 1
ATOM 703 C C . ASN A 1 86 ? -2.204 8.969 -3.686 1.00 92.38 86 ASN A C 1
ATOM 705 O O . ASN A 1 86 ? -1.188 8.279 -3.630 1.00 92.38 86 ASN A O 1
ATOM 709 N N . PRO A 1 87 ? -2.719 9.336 -4.872 1.00 89.88 87 PRO A N 1
ATOM 710 C CA . PRO A 1 87 ? -2.101 8.967 -6.145 1.00 89.88 87 PRO A CA 1
ATOM 711 C C . PRO A 1 87 ? -0.687 9.543 -6.328 1.00 89.88 87 PRO A C 1
ATOM 713 O O . PRO A 1 87 ? 0.080 9.016 -7.126 1.00 89.88 87 PRO A O 1
ATOM 716 N N . SER A 1 88 ? -0.340 10.615 -5.605 1.00 89.38 88 SER A N 1
ATOM 717 C CA . SER A 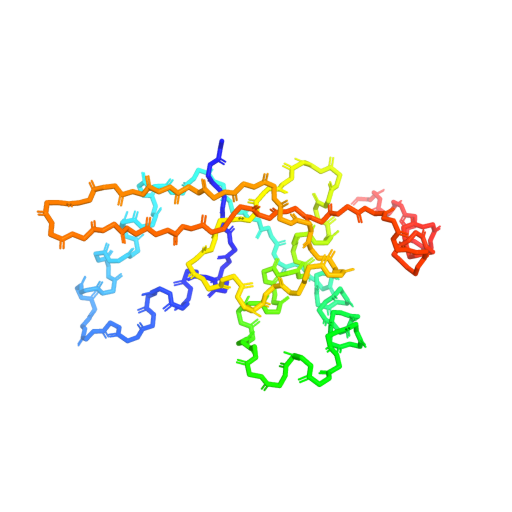1 88 ? 0.986 11.244 -5.637 1.00 89.38 88 SER A CA 1
ATOM 718 C C . SER A 1 88 ? 2.103 10.340 -5.124 1.00 89.38 88 SER A C 1
ATOM 720 O O . SER A 1 88 ? 3.241 10.512 -5.541 1.00 89.38 88 SER A O 1
ATOM 722 N N . ASP A 1 89 ? 1.782 9.381 -4.253 1.00 91.69 89 ASP A N 1
ATOM 723 C CA . ASP A 1 89 ? 2.778 8.518 -3.604 1.00 91.69 89 ASP A CA 1
ATOM 724 C C . ASP A 1 89 ? 3.190 7.337 -4.506 1.00 91.69 89 ASP A C 1
ATOM 726 O O . ASP A 1 89 ? 4.077 6.553 -4.161 1.00 91.69 89 ASP A O 1
ATOM 730 N N . PHE A 1 90 ? 2.555 7.215 -5.679 1.00 93.12 90 PHE A N 1
ATOM 731 C CA . PHE A 1 90 ? 2.753 6.146 -6.657 1.00 93.12 90 PHE A CA 1
ATOM 732 C C . PHE A 1 90 ? 3.054 6.738 -8.047 1.00 93.12 90 PHE A C 1
ATOM 734 O O . PHE A 1 90 ? 2.140 6.921 -8.860 1.00 93.12 90 PHE A O 1
ATOM 741 N N . PRO A 1 91 ? 4.336 7.042 -8.335 1.00 90.44 91 PRO A N 1
ATOM 742 C CA . PRO A 1 91 ? 4.792 7.620 -9.592 1.00 90.44 91 PRO A CA 1
ATOM 743 C C . PRO A 1 91 ? 4.362 6.824 -10.824 1.00 90.44 91 PRO A C 1
ATOM 745 O O . PRO A 1 91 ? 4.504 5.601 -10.888 1.00 90.44 91 PRO A O 1
ATOM 748 N N . THR A 1 92 ? 3.857 7.529 -11.839 1.00 90.12 92 THR A N 1
ATOM 749 C CA . THR A 1 92 ? 3.248 6.900 -13.027 1.00 90.12 92 THR A CA 1
ATOM 750 C C . THR A 1 92 ? 4.246 6.309 -14.021 1.00 90.12 92 THR A C 1
ATOM 752 O O . THR A 1 92 ? 3.882 5.464 -14.837 1.00 90.12 92 THR A O 1
ATOM 755 N N . ASN A 1 93 ? 5.514 6.708 -13.927 1.00 87.50 93 ASN A N 1
ATOM 756 C CA . ASN A 1 93 ? 6.639 6.082 -14.625 1.00 87.50 93 ASN A CA 1
ATOM 757 C C . ASN A 1 93 ? 6.957 4.669 -14.095 1.00 87.50 93 ASN A C 1
ATOM 759 O O . ASN A 1 93 ? 7.658 3.918 -14.769 1.00 87.50 93 ASN A O 1
ATOM 763 N N . ILE A 1 94 ? 6.453 4.309 -12.908 1.00 90.69 94 ILE A N 1
ATOM 764 C CA . ILE A 1 94 ? 6.663 3.006 -12.262 1.00 90.69 94 ILE A CA 1
ATOM 765 C C . ILE A 1 94 ? 5.348 2.231 -12.175 1.00 90.69 94 ILE A C 1
ATOM 767 O O . ILE A 1 94 ? 5.282 1.057 -12.540 1.00 90.69 94 ILE A O 1
ATOM 771 N N . PHE A 1 95 ? 4.294 2.890 -11.697 1.00 94.06 95 PHE A N 1
ATOM 772 C CA . PHE A 1 95 ? 2.976 2.307 -11.494 1.00 94.06 95 PHE A CA 1
ATOM 773 C C . PHE A 1 95 ? 1.987 2.871 -12.498 1.00 94.06 95 PHE A C 1
ATOM 775 O O . PHE A 1 95 ? 1.687 4.061 -12.524 1.00 94.06 95 PHE A O 1
ATOM 782 N N . LYS A 1 96 ? 1.396 2.002 -13.307 1.00 94.12 96 LYS A N 1
ATOM 783 C CA . LYS A 1 96 ? 0.424 2.433 -14.301 1.00 94.12 96 LYS A CA 1
ATOM 784 C C . LYS A 1 96 ? -0.917 2.703 -13.642 1.00 94.12 96 LYS A C 1
ATOM 786 O O . LYS A 1 96 ? -1.562 1.789 -13.127 1.00 94.12 96 LYS A O 1
ATOM 791 N N . LEU A 1 97 ? -1.368 3.948 -13.728 1.00 95.25 97 LEU A N 1
ATOM 792 C CA . LEU A 1 97 ? -2.741 4.311 -13.409 1.00 95.25 97 LEU A CA 1
ATOM 793 C C . LEU A 1 97 ? -3.692 3.648 -14.418 1.00 95.25 97 LEU A C 1
ATOM 795 O O . LEU A 1 97 ? -3.577 3.843 -15.627 1.00 95.25 97 LEU A O 1
ATOM 799 N N . LYS A 1 98 ? -4.637 2.858 -13.916 1.00 95.56 98 LYS A N 1
ATOM 800 C CA . LYS A 1 98 ? -5.640 2.139 -14.710 1.00 95.56 98 LYS A CA 1
ATOM 801 C C . LYS A 1 98 ? -6.935 2.912 -14.842 1.00 95.56 98 LYS A C 1
ATOM 803 O O . LYS A 1 98 ? -7.520 2.946 -15.918 1.00 95.56 98 LYS A O 1
ATOM 808 N N . THR A 1 99 ? -7.401 3.484 -13.740 1.00 96.50 99 THR A N 1
ATOM 809 C CA . THR A 1 99 ? -8.638 4.262 -13.693 1.00 96.50 99 THR A CA 1
ATOM 810 C C . THR A 1 99 ? -8.720 5.050 -12.388 1.00 96.50 99 THR A C 1
ATOM 812 O O . THR A 1 99 ? -7.925 4.838 -11.469 1.00 96.50 99 THR A O 1
ATOM 815 N N . TYR A 1 100 ? -9.719 5.923 -12.296 1.00 95.88 100 TYR A N 1
ATOM 816 C CA . TYR A 1 100 ? -10.159 6.525 -11.047 1.00 95.88 100 TYR A CA 1
ATOM 817 C C . TYR A 1 100 ? -11.492 5.917 -10.613 1.00 95.88 100 TYR A C 1
ATOM 819 O O . TYR A 1 100 ? -12.422 5.784 -11.408 1.00 95.88 100 TYR A O 1
ATOM 827 N N . MET A 1 101 ? -11.601 5.590 -9.329 1.00 95.31 101 MET A N 1
ATOM 828 C CA . MET A 1 101 ? -12.855 5.213 -8.692 1.00 95.31 101 MET A CA 1
ATOM 829 C C . MET A 1 101 ? -13.377 6.395 -7.879 1.00 95.31 101 MET A C 1
ATOM 831 O O . MET A 1 101 ? -12.698 6.886 -6.981 1.00 95.31 101 MET A O 1
ATOM 835 N N . ASN A 1 102 ? -14.594 6.841 -8.185 1.00 94.88 102 ASN A N 1
ATOM 836 C CA . ASN A 1 102 ? -15.248 7.932 -7.471 1.00 94.88 102 ASN A CA 1
ATOM 837 C C . ASN A 1 102 ? -16.347 7.374 -6.566 1.00 94.88 102 ASN A C 1
ATOM 839 O O . ASN A 1 102 ? -17.299 6.759 -7.044 1.00 94.88 102 ASN A O 1
ATOM 843 N N . LEU A 1 103 ? -16.225 7.615 -5.262 1.00 92.62 103 LEU A N 1
ATOM 844 C CA . LEU A 1 103 ? -17.259 7.324 -4.277 1.00 92.62 103 LEU A CA 1
ATOM 845 C C . LEU A 1 103 ? -18.026 8.603 -3.954 1.00 92.62 103 LEU A C 1
ATOM 847 O O . LEU A 1 103 ? -17.479 9.577 -3.429 1.00 92.62 103 LEU A O 1
ATOM 851 N N . PHE A 1 104 ? -19.316 8.588 -4.274 1.00 92.12 104 PHE A N 1
ATOM 852 C CA . PHE A 1 104 ? -20.223 9.696 -4.018 1.00 92.12 104 PHE A CA 1
ATOM 853 C C . PHE A 1 104 ? -20.813 9.555 -2.615 1.00 92.12 104 PHE A C 1
ATOM 855 O O . PHE A 1 104 ? -21.636 8.678 -2.351 1.00 92.12 104 PHE A O 1
ATOM 862 N N . HIS A 1 105 ? -20.413 10.439 -1.706 1.00 87.88 105 HIS A N 1
ATOM 863 C CA . HIS A 1 105 ? -21.064 10.597 -0.412 1.00 87.88 105 HIS A CA 1
ATOM 864 C C . HIS A 1 105 ? -21.956 11.838 -0.426 1.00 87.88 105 HIS A C 1
ATOM 866 O O . HIS A 1 105 ? -21.736 12.770 -1.194 1.00 87.88 105 HIS A O 1
ATOM 872 N N . ARG A 1 106 ? -22.936 11.898 0.486 1.00 83.75 106 ARG A N 1
ATOM 873 C CA . ARG A 1 106 ? -23.922 12.998 0.565 1.00 83.75 106 ARG A CA 1
ATOM 874 C C . ARG A 1 106 ? -23.314 14.411 0.630 1.00 83.75 106 ARG A C 1
ATOM 876 O O . ARG A 1 106 ? -24.029 15.370 0.379 1.00 83.75 106 ARG A O 1
ATOM 883 N N . LYS A 1 107 ? -22.042 14.547 1.022 1.00 87.25 107 LYS A N 1
ATOM 884 C CA . LYS A 1 107 ? -21.357 15.834 1.235 1.00 87.25 107 LYS A CA 1
ATOM 885 C C . LYS A 1 107 ? -20.063 16.011 0.433 1.00 87.25 107 LYS A C 1
ATOM 887 O O . LYS A 1 107 ? -19.509 17.102 0.459 1.00 87.25 107 LYS A O 1
ATOM 892 N N . ALA A 1 108 ? -19.550 14.964 -0.214 1.00 90.12 108 ALA A N 1
ATOM 893 C CA . ALA A 1 108 ? -18.264 15.019 -0.906 1.00 90.12 108 ALA A CA 1
ATOM 894 C C . ALA A 1 108 ? -18.117 13.875 -1.914 1.00 90.12 108 ALA A C 1
ATOM 896 O O . ALA A 1 108 ? -18.652 12.783 -1.711 1.00 90.12 108 ALA A O 1
ATOM 897 N N . ILE A 1 109 ? -17.328 14.125 -2.956 1.00 90.81 109 ILE A N 1
ATOM 898 C CA . ILE A 1 109 ? -16.816 13.093 -3.856 1.00 90.81 109 ILE A CA 1
ATOM 899 C C . ILE A 1 109 ? -15.437 12.693 -3.334 1.00 90.81 109 ILE A C 1
ATOM 901 O O . ILE A 1 109 ? -14.585 13.554 -3.119 1.00 90.81 109 ILE A O 1
ATOM 905 N N . GLN A 1 110 ? -15.229 11.400 -3.098 1.00 93.19 110 GLN A N 1
ATOM 906 C CA . GLN A 1 110 ? -13.910 10.850 -2.798 1.00 93.19 110 GLN A CA 1
ATOM 907 C C . GLN A 1 110 ? -13.390 10.121 -4.030 1.00 93.19 110 GLN A C 1
ATOM 909 O O . GLN A 1 110 ? -14.017 9.169 -4.492 1.00 93.19 110 GLN A O 1
ATOM 914 N N . SER A 1 111 ? -12.250 10.564 -4.547 1.00 94.31 111 SER A N 1
ATOM 915 C CA . SER A 1 111 ? -11.589 9.947 -5.694 1.00 94.31 111 SER A CA 1
ATOM 916 C C . SER A 1 111 ? -10.431 9.078 -5.228 1.00 94.31 111 SER A C 1
ATOM 918 O O . SER A 1 111 ? -9.646 9.477 -4.370 1.00 94.31 111 SER A O 1
ATOM 920 N N . TYR A 1 112 ? -10.334 7.889 -5.806 1.00 96.19 112 TYR A N 1
ATOM 921 C CA . TYR A 1 112 ? -9.282 6.922 -5.544 1.00 96.19 112 TYR A CA 1
ATOM 922 C C . TYR A 1 112 ? -8.613 6.561 -6.864 1.00 96.19 112 TYR A C 1
ATOM 924 O O . TYR A 1 112 ? -9.298 6.290 -7.851 1.00 96.19 112 TYR A O 1
ATOM 932 N N . GLY A 1 113 ? -7.286 6.541 -6.890 1.00 96.75 113 GLY A N 1
ATOM 933 C CA . GLY A 1 113 ? -6.537 6.008 -8.019 1.00 96.75 113 GLY A CA 1
ATOM 934 C C . GLY A 1 113 ? -6.457 4.487 -7.940 1.00 96.75 113 GLY A C 1
ATOM 935 O O . GLY A 1 113 ? -6.245 3.927 -6.862 1.00 96.75 113 GLY A O 1
ATOM 936 N N . VAL A 1 114 ? -6.632 3.828 -9.084 1.00 96.81 114 VAL A N 1
ATOM 937 C CA . VAL A 1 114 ? -6.437 2.385 -9.242 1.00 96.81 114 VAL A CA 1
ATOM 938 C C . VAL A 1 114 ? -5.171 2.166 -10.054 1.00 96.81 114 VAL A C 1
ATOM 940 O O . VAL A 1 114 ? -5.126 2.539 -11.224 1.00 96.81 114 VAL A O 1
ATOM 943 N N . TYR A 1 115 ? -4.157 1.561 -9.451 1.00 96.75 115 TYR A N 1
ATOM 944 C CA . TYR A 1 115 ? -2.835 1.376 -10.040 1.00 96.75 115 TYR A CA 1
ATOM 945 C C . TYR A 1 115 ? -2.504 -0.100 -10.220 1.00 96.75 115 TYR A C 1
ATOM 947 O O . TYR A 1 115 ? -2.965 -0.950 -9.464 1.00 96.75 115 TYR A O 1
ATOM 955 N N . SER A 1 116 ? -1.656 -0.403 -11.196 1.00 95.19 116 SER A N 1
ATOM 956 C CA . SER A 1 116 ? -1.000 -1.703 -11.326 1.00 95.19 116 SER A CA 1
ATOM 957 C C . SER A 1 116 ? 0.494 -1.519 -11.540 1.00 95.19 116 SER A C 1
ATOM 959 O O . SER A 1 116 ? 0.923 -0.521 -12.120 1.00 95.19 116 SER A O 1
ATOM 961 N N . PHE A 1 117 ? 1.280 -2.531 -11.196 1.00 93.75 117 PHE A N 1
ATOM 962 C CA . PHE A 1 117 ? 2.646 -2.636 -11.689 1.00 93.75 117 PHE A CA 1
ATOM 963 C C . PHE A 1 117 ? 2.660 -3.456 -12.987 1.00 93.75 117 PHE A C 1
ATOM 965 O O . PHE A 1 117 ? 2.149 -4.573 -13.016 1.00 93.75 117 PHE A O 1
ATOM 972 N N . GLU A 1 118 ? 3.209 -2.899 -14.069 1.00 84.62 118 GLU A N 1
ATOM 973 C CA . GLU A 1 118 ? 3.422 -3.618 -15.332 1.00 84.62 118 GLU A CA 1
ATOM 974 C C . GLU A 1 118 ? 4.928 -3.808 -15.546 1.00 84.62 118 GLU A C 1
ATOM 976 O O . GLU A 1 118 ? 5.706 -2.860 -15.456 1.00 84.62 118 GLU A O 1
ATOM 981 N N . GLN A 1 119 ? 5.350 -5.045 -15.814 1.00 67.56 119 GLN A N 1
ATOM 982 C CA . GLN A 1 119 ? 6.759 -5.431 -15.924 1.00 67.56 119 GLN A CA 1
ATOM 983 C C . GLN A 1 119 ? 7.374 -5.006 -17.272 1.00 67.56 119 GLN A C 1
ATOM 985 O O . GLN A 1 119 ? 7.845 -5.838 -18.052 1.00 67.56 119 GLN A O 1
ATOM 990 N N . ASP A 1 120 ? 7.395 -3.706 -17.556 1.00 62.53 120 ASP A N 1
ATOM 991 C CA . ASP A 1 120 ? 8.188 -3.153 -18.665 1.00 62.53 120 ASP A CA 1
ATOM 992 C C . ASP A 1 120 ? 9.585 -2.699 -18.229 1.00 62.53 120 ASP A C 1
ATOM 994 O O . ASP A 1 120 ? 10.437 -2.363 -19.050 1.00 62.53 120 ASP A O 1
ATOM 998 N N . ASN A 1 121 ? 9.871 -2.779 -16.927 1.00 59.00 121 ASN A N 1
ATOM 999 C CA . ASN A 1 121 ? 11.159 -2.393 -16.383 1.00 59.00 121 ASN A CA 1
ATOM 1000 C C . ASN A 1 121 ? 12.174 -3.551 -16.465 1.00 59.00 121 ASN A C 1
ATOM 1002 O O . ASN A 1 121 ? 12.024 -4.584 -15.801 1.00 59.00 121 ASN A O 1
ATOM 1006 N N . GLN A 1 122 ? 13.211 -3.392 -17.298 1.00 57.41 122 GLN A N 1
ATOM 1007 C CA . GLN A 1 122 ? 14.214 -4.431 -17.586 1.00 57.41 122 GLN A CA 1
ATOM 1008 C C . GLN A 1 122 ? 14.935 -4.946 -16.327 1.00 57.41 122 GLN A C 1
ATOM 1010 O O . GLN A 1 122 ? 15.339 -6.107 -16.277 1.00 57.41 122 GLN A O 1
ATOM 1015 N N . GLU A 1 123 ? 15.065 -4.118 -15.291 1.00 61.00 123 GLU A N 1
ATOM 1016 C CA . GLU A 1 123 ? 15.734 -4.466 -14.030 1.00 61.00 123 GLU A CA 1
ATOM 1017 C C . GLU A 1 123 ? 14.932 -5.441 -13.159 1.00 61.00 123 GLU A C 1
ATOM 1019 O O . GLU A 1 123 ? 15.508 -6.263 -12.442 1.00 61.00 123 GLU A O 1
ATOM 1024 N N . VAL A 1 124 ? 13.600 -5.408 -13.254 1.00 63.75 124 VAL A N 1
ATOM 1025 C CA . VAL A 1 124 ? 12.731 -6.360 -12.546 1.00 63.75 124 VAL A CA 1
ATOM 1026 C C . VAL A 1 124 ? 12.754 -7.724 -13.238 1.00 63.75 124 VAL A C 1
ATOM 1028 O O . VAL A 1 124 ? 12.747 -8.755 -12.570 1.00 63.75 124 VAL A O 1
ATOM 1031 N N . ARG A 1 125 ? 12.892 -7.755 -14.572 1.00 63.16 125 ARG A N 1
ATOM 1032 C CA . ARG A 1 125 ? 13.026 -9.007 -15.341 1.00 63.16 125 ARG A CA 1
ATOM 1033 C C . ARG A 1 125 ? 14.294 -9.789 -14.988 1.00 63.16 125 ARG A C 1
ATOM 1035 O O . ARG A 1 125 ? 14.248 -11.013 -14.929 1.00 63.16 125 ARG A O 1
ATOM 1042 N N . LYS A 1 126 ? 15.413 -9.102 -14.725 1.00 61.62 126 LYS A N 1
ATOM 1043 C CA . LYS A 1 126 ? 16.682 -9.754 -14.349 1.00 61.62 126 LYS A CA 1
ATOM 1044 C C . LYS A 1 126 ? 16.574 -10.514 -13.024 1.00 61.62 126 LYS A C 1
ATOM 1046 O O . LYS A 1 126 ? 17.064 -11.628 -12.924 1.00 61.62 126 LYS A O 1
ATOM 1051 N N . GLN A 1 127 ? 15.863 -9.967 -12.039 1.00 64.69 127 GLN A N 1
ATOM 1052 C CA . GLN A 1 127 ? 15.723 -10.613 -10.730 1.00 64.69 127 GLN A CA 1
ATOM 1053 C C . GLN A 1 127 ? 14.767 -11.810 -10.750 1.00 64.69 127 GLN A C 1
ATOM 1055 O O . GLN A 1 127 ? 15.029 -12.805 -10.085 1.00 64.69 127 GLN A O 1
ATOM 1060 N N . ASP A 1 128 ? 13.700 -11.751 -11.549 1.00 63.78 128 ASP A N 1
ATOM 1061 C CA . ASP A 1 128 ? 12.844 -12.916 -11.805 1.00 63.78 128 ASP A CA 1
ATOM 1062 C C . ASP A 1 128 ? 13.613 -14.061 -12.484 1.00 63.78 128 ASP A C 1
ATOM 1064 O O . ASP A 1 128 ? 13.316 -15.229 -12.247 1.00 63.78 128 ASP A O 1
ATOM 1068 N N . ALA A 1 129 ? 14.604 -13.734 -13.319 1.00 61.22 129 ALA A N 1
ATOM 1069 C CA . ALA A 1 129 ? 15.478 -14.721 -13.946 1.00 61.22 129 ALA A CA 1
ATOM 1070 C C . ALA A 1 129 ? 16.539 -15.283 -12.976 1.00 61.22 129 ALA A C 1
ATOM 1072 O O . ALA A 1 129 ? 16.959 -16.428 -13.129 1.00 61.22 129 ALA A O 1
ATOM 1073 N N . GLU A 1 130 ? 16.954 -14.501 -11.976 1.00 60.47 130 GLU A N 1
ATOM 1074 C CA . GLU A 1 130 ? 17.963 -14.872 -10.970 1.00 60.47 130 GLU A CA 1
ATOM 1075 C C . GLU A 1 130 ? 17.382 -15.504 -9.695 1.00 60.47 130 GLU A C 1
ATOM 1077 O O . GLU A 1 130 ? 18.133 -16.057 -8.893 1.00 60.47 130 GLU A O 1
ATOM 1082 N N . ALA A 1 131 ? 16.064 -15.450 -9.494 1.00 56.66 131 ALA A N 1
ATOM 1083 C CA . ALA A 1 131 ? 15.363 -16.104 -8.394 1.00 56.66 131 ALA A CA 1
ATOM 1084 C C . ALA A 1 131 ? 14.690 -17.400 -8.886 1.00 56.66 131 ALA A C 1
ATOM 1086 O O . ALA A 1 131 ? 13.464 -17.427 -9.040 1.00 56.66 131 ALA A O 1
ATOM 1087 N N . PRO A 1 132 ? 15.436 -18.493 -9.150 1.00 47.06 132 PRO A N 1
ATOM 1088 C CA . PRO A 1 132 ? 14.796 -19.759 -9.441 1.00 47.06 132 PRO A CA 1
ATOM 1089 C C . PRO A 1 132 ? 13.975 -20.183 -8.221 1.00 47.06 132 PRO A C 1
ATOM 1091 O O . PRO A 1 132 ? 14.364 -19.987 -7.067 1.00 47.06 132 PRO A O 1
ATOM 1094 N N . PHE A 1 133 ? 12.806 -20.743 -8.510 1.00 47.84 133 PHE A N 1
ATOM 1095 C CA . PHE A 1 133 ? 11.945 -21.467 -7.586 1.00 47.8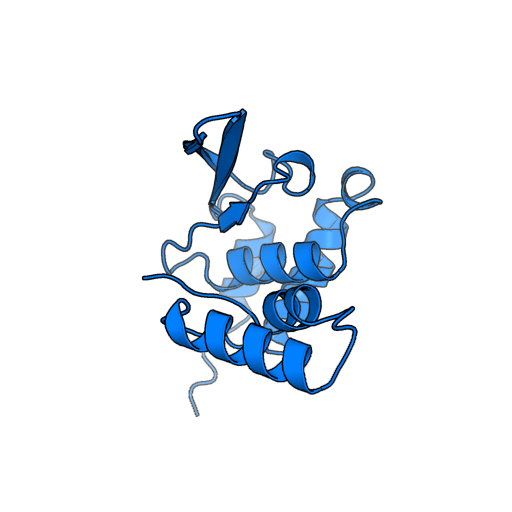4 133 PHE A CA 1
ATOM 1096 C C . PHE A 1 133 ? 12.779 -22.365 -6.650 1.00 47.84 133 PHE A C 1
ATOM 1098 O O . PHE A 1 133 ? 13.168 -23.466 -7.025 1.00 47.84 133 PHE A O 1
ATOM 1105 N N . ASN A 1 134 ? 13.008 -21.931 -5.410 1.00 44.50 134 ASN A N 1
ATOM 1106 C CA . ASN A 1 134 ? 13.279 -22.856 -4.315 1.00 44.50 134 ASN A CA 1
ATOM 1107 C C . ASN A 1 134 ? 11.926 -23.306 -3.764 1.00 44.50 134 ASN A C 1
ATOM 1109 O O . ASN A 1 134 ? 11.449 -22.802 -2.751 1.00 44.50 134 ASN A O 1
ATOM 1113 N N . SER A 1 135 ? 11.282 -24.212 -4.497 1.00 43.75 135 SER A N 1
ATOM 1114 C CA . SER A 1 135 ? 10.272 -25.104 -3.939 1.00 43.75 135 SER A CA 1
ATOM 1115 C C . SER A 1 135 ? 10.999 -26.233 -3.210 1.00 43.75 135 SER A C 1
ATOM 1117 O O . SER A 1 135 ? 11.481 -27.170 -3.848 1.00 43.75 135 SER A O 1
ATOM 1119 N N . GLN A 1 136 ? 11.093 -26.106 -1.889 1.00 39.62 136 GLN A N 1
ATOM 1120 C CA . GLN A 1 136 ? 11.209 -27.225 -0.956 1.00 39.62 136 GLN A CA 1
ATOM 1121 C C . GLN A 1 136 ? 10.126 -27.063 0.102 1.00 39.62 136 GLN A C 1
ATOM 1123 O O . GLN A 1 136 ? 9.941 -25.912 0.560 1.00 39.62 136 GLN A O 1
#

Sequence (136 aa):
MLATIDAVILEFIKGAQSNEKLKEKKKFVEQIIESYLHEDRKIFSYAFKLVEMYKEEGKSVSMTDFILGATLMYYHKNNLLLLTKNPSDFPTNIFKLKTYMNLFHRKAIQSYGVYSFEQDNQEVRKQDAEAPFNSQ